Protein AF-Q54WJ1-F1 (afdb_monomer_lite)

Organism: Dictyostelium discoideum (NCBI:txid44689)

Sequence (134 aa):
MTTNTITTSSMVLFRRLIREGTRYNTFKYDPWWRTNVIQLFRDNKDVTDPNEIRSLQDKVKSYRYLIKSSKDLSELLDSYNIGLSSRQRVEKSSNRVGLTVPEWPEDRDRRIQKEIEESMQIGKKIDTDQFKKI

Structure (mmCIF, N/CA/C/O backbone):
data_AF-Q54WJ1-F1
#
_entry.id   AF-Q54WJ1-F1
#
loop_
_atom_site.group_PDB
_atom_site.id
_atom_site.type_symbol
_atom_site.label_atom_id
_atom_site.label_alt_id
_atom_site.label_comp_id
_atom_site.label_asym_id
_atom_site.label_entity_id
_atom_site.label_seq_id
_atom_site.pdbx_PDB_ins_code
_atom_site.Cartn_x
_atom_site.Cartn_y
_atom_site.Cartn_z
_atom_site.occupancy
_atom_site.B_iso_or_equiv
_atom_site.auth_seq_id
_atom_site.auth_comp_id
_atom_site.auth_asym_id
_atom_site.auth_atom_id
_atom_site.pdbx_PDB_model_num
ATOM 1 N N . MET A 1 1 ? 24.895 -1.447 -31.569 1.00 39.56 1 MET A N 1
ATOM 2 C CA . MET A 1 1 ? 24.239 -0.693 -30.479 1.00 39.56 1 MET A CA 1
ATOM 3 C C . MET A 1 1 ? 22.812 -1.200 -30.360 1.00 39.56 1 MET A C 1
ATOM 5 O O . MET A 1 1 ? 22.082 -1.131 -31.338 1.00 39.56 1 MET A O 1
ATOM 9 N N . THR A 1 2 ? 22.446 -1.809 -29.234 1.00 45.41 2 THR A N 1
ATOM 10 C CA . THR A 1 2 ? 21.109 -2.377 -29.010 1.00 45.41 2 THR A CA 1
ATOM 11 C C . THR A 1 2 ? 20.118 -1.253 -28.716 1.00 45.41 2 THR A C 1
ATOM 13 O O . THR A 1 2 ? 20.096 -0.680 -27.629 1.00 45.41 2 THR A O 1
ATOM 16 N N . THR A 1 3 ? 19.304 -0.902 -29.706 1.00 49.62 3 THR A N 1
ATOM 17 C CA . THR A 1 3 ? 18.194 0.040 -29.563 1.00 49.62 3 THR A CA 1
ATOM 18 C C . THR A 1 3 ? 17.080 -0.623 -28.753 1.00 49.62 3 THR A C 1
ATOM 20 O O . THR A 1 3 ? 16.174 -1.251 -29.295 1.00 49.62 3 THR A O 1
ATOM 23 N N . ASN A 1 4 ? 17.156 -0.521 -27.423 1.00 55.44 4 ASN A N 1
ATOM 24 C CA . ASN A 1 4 ? 16.047 -0.891 -26.546 1.00 55.44 4 ASN A CA 1
ATOM 25 C C . ASN A 1 4 ? 14.860 0.019 -26.865 1.00 55.44 4 ASN A C 1
ATOM 27 O O . ASN A 1 4 ? 14.825 1.190 -26.494 1.00 55.44 4 ASN A O 1
ATOM 31 N N . THR A 1 5 ? 13.905 -0.527 -27.605 1.00 54.97 5 THR A N 1
ATOM 32 C CA . THR A 1 5 ? 12.697 0.155 -28.038 1.00 54.97 5 THR A CA 1
ATOM 33 C C . THR A 1 5 ? 11.878 0.556 -26.810 1.00 54.97 5 THR A C 1
ATOM 35 O O . THR A 1 5 ? 11.373 -0.280 -26.058 1.00 54.97 5 THR A O 1
ATOM 38 N N . ILE 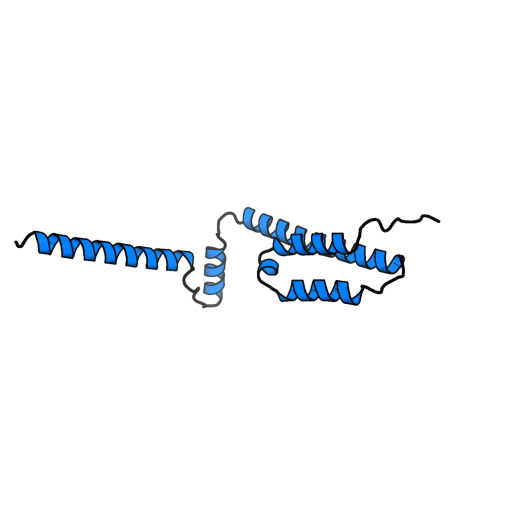A 1 6 ? 11.744 1.865 -26.587 1.00 61.34 6 ILE A N 1
ATOM 39 C CA . ILE A 1 6 ? 10.839 2.447 -25.591 1.00 61.34 6 ILE A CA 1
ATOM 40 C C . ILE A 1 6 ? 9.410 2.251 -26.121 1.00 61.34 6 ILE A C 1
ATOM 42 O O . ILE A 1 6 ? 8.798 3.145 -26.694 1.00 61.34 6 ILE A O 1
ATOM 46 N N . THR A 1 7 ? 8.896 1.025 -26.033 1.00 61.28 7 THR A N 1
ATOM 47 C CA . THR A 1 7 ? 7.642 0.625 -26.701 1.00 61.28 7 THR A CA 1
ATOM 48 C C . THR A 1 7 ? 6.392 1.042 -25.942 1.00 61.28 7 THR A C 1
ATOM 50 O O . THR A 1 7 ? 5.310 1.109 -26.520 1.00 61.28 7 THR A O 1
ATOM 53 N N . THR A 1 8 ? 6.493 1.316 -24.640 1.00 70.31 8 THR A N 1
ATOM 54 C CA . THR A 1 8 ? 5.310 1.657 -23.846 1.00 70.31 8 THR A CA 1
ATOM 55 C C . THR A 1 8 ? 5.165 3.166 -23.735 1.00 70.31 8 THR A C 1
ATOM 57 O O . THR A 1 8 ? 5.985 3.830 -23.109 1.00 70.31 8 THR A O 1
ATOM 60 N N . SER A 1 9 ? 4.082 3.704 -24.296 1.00 84.06 9 SER A N 1
ATOM 61 C CA . SER A 1 9 ? 3.711 5.108 -24.109 1.00 84.06 9 SER A CA 1
ATOM 62 C C . SER A 1 9 ? 3.569 5.440 -22.616 1.00 84.06 9 SER A C 1
ATOM 64 O O . SER A 1 9 ? 2.928 4.698 -21.862 1.00 84.06 9 SER A O 1
ATOM 66 N N . SER A 1 10 ? 4.117 6.583 -22.192 1.00 86.94 10 SER A N 1
ATOM 67 C CA . SER A 1 10 ? 3.973 7.122 -20.829 1.00 86.94 10 SER A CA 1
ATOM 68 C C . SER A 1 10 ? 2.504 7.189 -20.395 1.00 86.94 10 SER A C 1
ATOM 70 O O . SER A 1 10 ? 2.165 6.819 -19.272 1.00 86.94 10 SER A O 1
ATOM 72 N N . MET A 1 11 ? 1.603 7.525 -21.322 1.00 88.25 11 MET A N 1
ATOM 73 C CA . MET A 1 11 ? 0.156 7.554 -21.103 1.00 88.25 11 MET A CA 1
ATOM 74 C C . MET A 1 11 ? -0.415 6.177 -20.726 1.00 88.25 11 MET A C 1
ATOM 76 O O . MET A 1 11 ? -1.313 6.069 -19.889 1.00 88.25 11 MET A O 1
ATOM 80 N N . VAL A 1 12 ? 0.103 5.099 -21.320 1.00 92.56 12 VAL A N 1
ATOM 81 C CA . VAL A 1 12 ? -0.327 3.731 -20.998 1.00 92.56 12 VAL A CA 1
ATOM 82 C C . VAL A 1 12 ? 0.108 3.359 -19.583 1.00 92.56 12 VAL A C 1
ATOM 84 O O . VAL A 1 12 ? -0.690 2.784 -18.837 1.00 92.56 12 VAL A O 1
ATOM 87 N N . LEU A 1 13 ? 1.335 3.710 -19.188 1.00 93.00 13 LEU A N 1
ATOM 88 C CA . LEU A 1 13 ? 1.831 3.486 -17.827 1.00 93.00 13 LEU A CA 1
ATOM 89 C C . LEU A 1 13 ? 1.041 4.298 -16.798 1.00 93.00 13 LEU A C 1
ATOM 91 O O . LEU A 1 13 ? 0.592 3.723 -15.808 1.00 93.00 13 LEU A O 1
ATOM 95 N N . PHE A 1 14 ? 0.774 5.575 -17.079 1.00 93.06 14 PHE A N 1
ATOM 96 C CA . PHE A 1 14 ? -0.079 6.435 -16.259 1.00 93.06 14 PHE A CA 1
ATOM 97 C C . PHE A 1 14 ? -1.456 5.800 -16.026 1.00 93.06 14 PHE A C 1
ATOM 99 O O . PHE A 1 14 ? -1.853 5.544 -14.890 1.00 93.06 14 PHE A O 1
ATOM 106 N N . ARG A 1 15 ? -2.168 5.432 -17.100 1.00 93.12 15 ARG A N 1
ATOM 107 C CA . ARG A 1 15 ? -3.500 4.806 -17.000 1.00 93.12 15 ARG A CA 1
ATOM 108 C C . ARG A 1 15 ? -3.474 3.470 -16.264 1.00 93.12 15 ARG A C 1
ATOM 110 O O . ARG A 1 15 ? -4.467 3.091 -15.645 1.00 93.12 15 ARG A O 1
ATOM 117 N N . ARG A 1 16 ? -2.392 2.697 -16.382 1.00 93.56 16 ARG A N 1
ATOM 118 C CA . ARG A 1 16 ? -2.227 1.437 -15.641 1.00 93.56 16 ARG A CA 1
ATOM 119 C C . ARG A 1 16 ? -2.014 1.702 -14.153 1.00 93.56 16 ARG A C 1
ATOM 121 O O . ARG A 1 16 ? -2.642 1.024 -13.350 1.00 93.56 16 ARG A O 1
ATOM 128 N N . LEU A 1 17 ? -1.187 2.684 -13.802 1.00 93.62 17 LEU A N 1
ATOM 129 C CA . LEU A 1 17 ? -0.936 3.066 -12.417 1.00 93.62 17 LEU A CA 1
ATOM 130 C C . LEU A 1 17 ? -2.212 3.574 -11.736 1.00 93.62 17 LEU A C 1
ATOM 132 O O . LEU A 1 17 ? -2.567 3.076 -10.671 1.00 93.62 17 LEU A O 1
ATOM 136 N N . ILE A 1 18 ? -2.945 4.486 -12.386 1.00 92.38 18 ILE A N 1
ATOM 137 C CA . ILE A 1 18 ? -4.195 5.024 -11.836 1.00 92.38 18 ILE A CA 1
ATOM 138 C C . ILE A 1 18 ? -5.212 3.905 -11.586 1.00 92.38 18 ILE A C 1
ATOM 140 O O . ILE A 1 18 ? -5.790 3.833 -10.505 1.00 92.38 18 ILE A O 1
ATOM 144 N N . ARG A 1 19 ? -5.387 2.985 -12.545 1.00 91.69 19 ARG A N 1
ATOM 145 C CA . ARG A 1 19 ? -6.306 1.848 -12.387 1.00 91.69 19 ARG A CA 1
ATOM 146 C C . ARG A 1 19 ? -5.936 0.941 -11.214 1.00 91.69 19 ARG A C 1
ATOM 148 O O . ARG A 1 19 ? -6.834 0.556 -10.473 1.00 91.69 19 ARG A O 1
ATOM 155 N N . GLU A 1 20 ? -4.655 0.619 -11.019 1.00 90.31 20 GLU A N 1
ATOM 156 C CA . GLU A 1 20 ? -4.255 -0.180 -9.850 1.00 90.31 20 GLU A CA 1
ATOM 157 C C . GLU A 1 20 ? -4.474 0.584 -8.542 1.00 90.31 20 GLU A C 1
ATOM 159 O O . GLU A 1 20 ? -5.034 0.021 -7.607 1.00 90.31 20 GLU A O 1
ATOM 164 N N . GLY A 1 21 ? -4.135 1.876 -8.489 1.00 90.06 21 GLY A N 1
ATOM 165 C CA . GLY A 1 21 ? -4.383 2.696 -7.302 1.00 90.06 21 GLY A CA 1
ATOM 166 C C . GLY A 1 21 ? -5.864 2.736 -6.924 1.00 90.06 21 GLY A C 1
ATOM 167 O O . GLY A 1 21 ? -6.207 2.528 -5.769 1.00 90.06 21 GLY A O 1
ATOM 168 N N . THR A 1 22 ? -6.779 2.867 -7.892 1.00 88.06 22 THR A N 1
ATOM 169 C CA . THR A 1 22 ? -8.227 2.879 -7.598 1.00 88.06 22 THR A CA 1
ATOM 170 C C . THR A 1 22 ? -8.787 1.584 -7.001 1.00 88.06 22 THR A C 1
ATOM 172 O O . THR A 1 22 ? -9.885 1.608 -6.449 1.00 88.06 22 THR A O 1
ATOM 175 N N . ARG A 1 23 ? -8.057 0.465 -7.095 1.00 86.12 23 ARG A N 1
ATOM 176 C CA . ARG A 1 23 ? -8.455 -0.819 -6.495 1.00 86.12 23 ARG A CA 1
ATOM 177 C C . ARG A 1 23 ? -8.122 -0.913 -5.011 1.00 86.12 23 ARG A C 1
ATOM 179 O O . ARG A 1 23 ? -8.667 -1.779 -4.337 1.00 86.12 23 ARG A O 1
ATOM 186 N N . TYR A 1 24 ? -7.223 -0.070 -4.517 1.00 82.81 24 TYR A N 1
ATOM 187 C CA . TYR A 1 24 ? -6.857 -0.036 -3.110 1.00 82.81 24 TYR A CA 1
ATOM 188 C C . TYR A 1 24 ? -7.693 1.030 -2.402 1.00 82.81 24 TYR A C 1
ATOM 190 O O . TYR A 1 24 ? -7.648 2.202 -2.777 1.00 82.81 24 TYR A O 1
ATOM 198 N N . ASN A 1 25 ? -8.473 0.638 -1.389 1.00 79.06 25 ASN A N 1
ATOM 199 C CA . ASN A 1 25 ? -9.439 1.533 -0.737 1.00 79.06 25 ASN A CA 1
ATOM 200 C C . ASN A 1 25 ? -8.792 2.824 -0.212 1.00 79.06 25 ASN A C 1
ATOM 202 O O . ASN A 1 25 ? -9.371 3.894 -0.380 1.00 79.06 25 ASN A O 1
ATOM 206 N N . THR A 1 26 ? -7.568 2.749 0.319 1.00 80.19 26 THR A N 1
ATOM 207 C CA . THR A 1 26 ? -6.814 3.919 0.799 1.00 80.19 26 THR A CA 1
ATOM 208 C C . THR A 1 26 ? -6.616 4.970 -0.295 1.00 80.19 26 THR A C 1
ATOM 210 O O . THR A 1 26 ? -6.838 6.152 -0.071 1.00 80.19 26 THR A O 1
ATOM 213 N N . PHE A 1 27 ? -6.280 4.543 -1.513 1.00 82.69 27 PHE A N 1
ATOM 214 C CA . PHE A 1 27 ? -6.117 5.436 -2.663 1.00 82.69 27 PHE A CA 1
ATOM 215 C C . PHE A 1 27 ? -7.456 5.758 -3.343 1.00 82.69 27 PHE A C 1
ATOM 217 O O . PHE A 1 27 ? -7.599 6.758 -4.043 1.00 82.69 27 PHE A O 1
ATOM 224 N N . LYS A 1 28 ? -8.494 4.939 -3.180 1.00 81.00 28 LYS A N 1
ATOM 225 C CA . LYS A 1 28 ? -9.798 5.242 -3.777 1.00 81.00 28 LYS A CA 1
ATOM 226 C C . LYS A 1 28 ? -10.379 6.554 -3.234 1.00 81.00 28 LYS A C 1
ATOM 228 O O . LYS A 1 28 ? -10.913 7.322 -4.035 1.00 81.00 28 LYS A O 1
ATOM 233 N N . TYR A 1 29 ? -10.245 6.790 -1.926 1.00 81.19 29 TYR A N 1
ATOM 234 C CA . TYR A 1 29 ? -10.835 7.935 -1.222 1.00 81.19 29 TYR A CA 1
ATOM 235 C C . TYR A 1 29 ? -9.891 9.117 -1.018 1.00 81.19 29 TYR A C 1
ATOM 237 O O . TYR A 1 29 ? -10.366 10.195 -0.684 1.00 81.19 29 TYR A O 1
ATOM 245 N N . ASP A 1 30 ? -8.590 8.939 -1.240 1.00 85.94 30 ASP A N 1
ATOM 246 C CA . ASP A 1 30 ? -7.617 10.023 -1.171 1.00 85.94 30 ASP A CA 1
ATOM 247 C C . ASP A 1 30 ? -7.463 10.702 -2.552 1.00 85.94 30 ASP A C 1
ATOM 249 O O . ASP A 1 30 ? -7.007 10.066 -3.504 1.00 85.94 30 ASP A O 1
ATOM 253 N N . PRO A 1 31 ? -7.840 11.980 -2.734 1.00 88.44 31 PRO A N 1
ATOM 254 C CA . PRO A 1 31 ? -7.596 12.695 -3.986 1.00 88.44 31 PRO A CA 1
ATOM 255 C C . PRO A 1 31 ? -6.126 13.092 -4.163 1.00 88.44 31 PRO A C 1
ATOM 257 O O . PRO A 1 31 ? -5.671 13.252 -5.300 1.00 88.44 31 PRO A O 1
ATOM 260 N N . TRP A 1 32 ? -5.381 13.251 -3.062 1.00 91.19 32 TRP A N 1
ATOM 261 C CA . TRP A 1 32 ? -4.027 13.802 -3.064 1.00 91.19 32 TRP A CA 1
ATOM 262 C C . TRP A 1 32 ? -3.074 12.954 -3.905 1.00 91.19 32 TRP A C 1
ATOM 264 O O . TRP A 1 32 ? -2.372 13.496 -4.761 1.00 91.19 32 TRP A O 1
ATOM 274 N N . TRP A 1 33 ? -3.101 11.623 -3.763 1.00 91.00 33 TRP A N 1
ATOM 275 C CA . TRP A 1 33 ? -2.201 10.766 -4.542 1.00 91.00 33 TRP A CA 1
ATOM 276 C C . TRP A 1 33 ? -2.456 10.871 -6.054 1.00 91.00 33 TRP A C 1
ATOM 278 O O . TRP A 1 33 ? -1.497 10.855 -6.825 1.00 91.00 33 TRP A O 1
ATOM 288 N N . ARG A 1 34 ? -3.717 11.004 -6.509 1.00 90.44 34 ARG A N 1
ATOM 289 C CA . ARG A 1 34 ? -4.025 11.137 -7.948 1.00 90.44 34 ARG A CA 1
ATOM 290 C C . ARG A 1 34 ? -3.444 12.428 -8.489 1.00 90.44 34 ARG A C 1
ATOM 292 O O . ARG A 1 34 ? -2.801 12.408 -9.535 1.00 90.44 34 ARG A O 1
ATOM 299 N N . THR A 1 35 ? -3.649 13.525 -7.763 1.00 93.25 35 THR A N 1
ATOM 300 C CA . THR A 1 35 ? -3.091 14.837 -8.100 1.00 93.25 35 THR A CA 1
ATOM 301 C C . THR A 1 35 ? -1.569 14.778 -8.153 1.00 93.25 35 THR A C 1
ATOM 303 O O . THR A 1 35 ? -0.981 15.239 -9.127 1.00 93.25 35 THR A O 1
ATOM 306 N N . ASN A 1 36 ? -0.933 14.126 -7.177 1.00 93.62 36 ASN A N 1
ATOM 307 C CA . ASN A 1 36 ? 0.518 13.974 -7.134 1.00 93.62 36 ASN A CA 1
ATOM 308 C C . ASN A 1 36 ? 1.053 13.136 -8.309 1.00 93.62 36 ASN A C 1
ATOM 310 O O . ASN A 1 36 ? 2.013 13.526 -8.965 1.00 93.62 36 ASN A O 1
ATOM 314 N N . VAL A 1 37 ? 0.401 12.017 -8.647 1.00 93.12 37 VAL A N 1
ATOM 315 C CA . VAL A 1 37 ? 0.776 11.207 -9.820 1.00 93.12 37 VAL A CA 1
ATOM 316 C C . VAL A 1 37 ? 0.611 12.008 -11.112 1.00 93.12 37 VAL A C 1
ATOM 318 O O . VAL A 1 37 ? 1.484 11.956 -11.973 1.00 93.12 37 VAL A O 1
ATOM 321 N N . ILE A 1 38 ? -0.475 12.772 -11.263 1.00 93.75 38 ILE A N 1
ATOM 322 C CA . ILE A 1 38 ? -0.667 13.654 -12.425 1.00 93.75 38 ILE A CA 1
ATOM 323 C C . ILE A 1 38 ? 0.464 14.682 -12.509 1.00 93.75 38 ILE A C 1
ATOM 325 O O . ILE A 1 38 ? 1.012 14.880 -13.593 1.00 93.75 38 ILE A O 1
ATOM 329 N N . GLN A 1 39 ? 0.818 15.307 -11.386 1.00 95.38 39 GLN A N 1
ATOM 330 C CA . GLN A 1 39 ? 1.873 16.311 -11.335 1.00 95.38 39 GLN A CA 1
ATOM 331 C C . GLN A 1 39 ? 3.226 15.716 -11.732 1.00 95.38 39 GLN A C 1
ATOM 333 O O . GLN A 1 39 ? 3.855 16.234 -12.644 1.00 95.38 39 GLN A O 1
ATOM 338 N N . LEU A 1 40 ? 3.599 14.552 -11.194 1.00 95.12 40 LEU A N 1
ATOM 339 C CA . LEU A 1 40 ? 4.847 13.872 -11.556 1.00 95.12 40 LEU A CA 1
ATOM 340 C C . LEU A 1 40 ? 4.951 13.574 -13.060 1.00 95.12 40 LEU A C 1
ATOM 342 O O . LEU A 1 40 ? 6.014 13.737 -13.654 1.00 95.12 40 LEU A O 1
ATOM 346 N N . PHE A 1 41 ? 3.858 13.157 -13.705 1.00 94.50 41 PHE A N 1
ATOM 347 C CA . PHE A 1 41 ? 3.859 12.940 -15.156 1.00 94.50 41 PHE A CA 1
ATOM 348 C C . PHE A 1 41 ? 3.948 14.247 -15.955 1.00 94.50 41 PHE A C 1
ATOM 350 O O . PHE A 1 41 ? 4.485 14.236 -17.061 1.00 94.50 41 PHE A O 1
ATOM 357 N N . ARG A 1 42 ? 3.423 15.356 -15.422 1.00 94.31 42 ARG A N 1
ATOM 358 C CA . ARG A 1 42 ? 3.537 16.685 -16.039 1.00 94.31 42 ARG A CA 1
ATOM 359 C C . ARG A 1 42 ? 4.945 17.250 -15.898 1.00 94.31 42 ARG A C 1
ATOM 361 O O . ARG A 1 42 ? 5.476 17.733 -16.889 1.00 94.31 42 ARG A O 1
ATOM 368 N N . ASP A 1 43 ? 5.551 17.116 -14.724 1.00 95.44 43 ASP A N 1
ATOM 369 C CA . ASP A 1 43 ? 6.902 17.608 -14.436 1.00 95.44 43 ASP A CA 1
ATOM 370 C C . ASP A 1 43 ? 7.956 16.930 -15.320 1.00 95.44 43 ASP A C 1
ATOM 372 O O . ASP A 1 43 ? 8.941 17.545 -15.708 1.00 95.44 43 ASP A O 1
ATOM 376 N N . ASN A 1 44 ? 7.724 15.667 -15.694 1.00 93.88 44 ASN A N 1
ATOM 377 C CA . ASN A 1 44 ? 8.628 14.883 -16.538 1.00 93.88 44 ASN A CA 1
ATOM 378 C C . ASN A 1 44 ? 8.193 14.831 -18.016 1.00 93.88 44 ASN A C 1
ATOM 380 O O . ASN A 1 44 ? 8.638 13.957 -18.762 1.00 93.88 44 ASN A O 1
ATOM 384 N N . LYS A 1 45 ? 7.290 15.718 -18.456 1.00 91.75 45 LYS A N 1
ATOM 385 C CA . LYS A 1 45 ? 6.773 15.722 -19.835 1.00 91.75 45 LYS A CA 1
ATOM 386 C C . LYS A 1 45 ? 7.859 16.046 -20.864 1.00 91.75 45 LYS A C 1
ATOM 388 O O . LYS A 1 45 ? 7.839 15.478 -21.953 1.00 91.75 45 LYS A O 1
ATOM 393 N N . ASP A 1 46 ? 8.774 16.943 -20.511 1.00 93.19 46 ASP A N 1
ATOM 394 C CA . ASP A 1 46 ? 9.776 17.497 -21.427 1.00 93.19 46 ASP A CA 1
ATOM 395 C C . ASP A 1 46 ? 11.121 16.743 -21.369 1.00 93.19 46 ASP A C 1
ATOM 397 O O . ASP A 1 46 ? 12.108 17.158 -21.976 1.00 9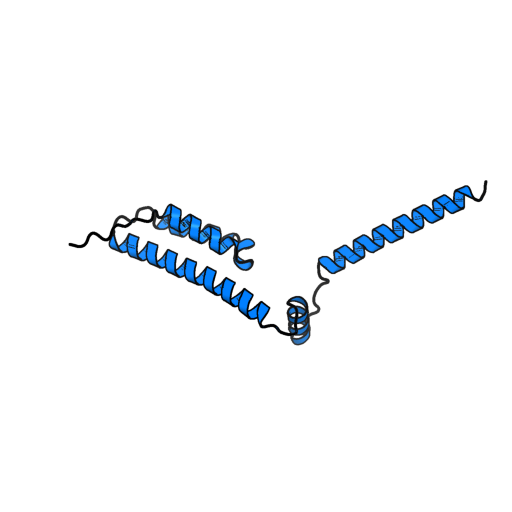3.19 46 ASP A O 1
ATOM 401 N N . VAL A 1 47 ? 11.162 15.605 -20.666 1.00 92.19 47 VAL A N 1
ATOM 402 C CA . VAL A 1 47 ? 12.326 14.713 -20.628 1.00 92.19 47 VAL A CA 1
ATOM 403 C C . VAL A 1 47 ? 12.520 14.070 -22.001 1.00 92.19 47 VAL A C 1
ATOM 405 O O . VAL A 1 47 ? 11.641 13.370 -22.507 1.00 92.19 47 VAL A O 1
ATOM 408 N N . THR A 1 48 ? 13.692 14.290 -22.596 1.00 92.00 48 THR A N 1
ATOM 409 C CA . THR A 1 48 ? 14.034 13.809 -23.945 1.00 92.00 48 THR A CA 1
ATOM 410 C C . THR A 1 48 ? 15.095 12.711 -23.952 1.00 92.00 48 THR A C 1
ATOM 412 O O . THR A 1 48 ? 15.147 11.943 -24.913 1.00 92.00 48 THR A O 1
ATOM 415 N N . ASP A 1 49 ? 15.908 12.592 -22.894 1.00 93.50 49 ASP A N 1
ATOM 416 C CA . ASP A 1 49 ? 16.955 11.570 -22.808 1.00 93.50 49 ASP A CA 1
ATOM 417 C C . ASP A 1 49 ? 16.344 10.155 -22.737 1.00 93.50 49 ASP A C 1
ATOM 419 O O . ASP A 1 49 ? 15.599 9.845 -21.800 1.00 93.50 49 ASP A O 1
ATOM 423 N N . PRO A 1 50 ? 16.663 9.249 -23.682 1.00 91.12 50 PRO A N 1
ATOM 424 C CA . PRO A 1 50 ? 16.140 7.886 -23.676 1.00 91.12 50 PRO A CA 1
ATOM 425 C C . PRO A 1 50 ? 16.448 7.099 -22.395 1.00 91.12 50 PRO A C 1
ATOM 427 O O . PRO A 1 50 ? 15.629 6.273 -21.975 1.00 91.12 50 PRO A O 1
ATOM 430 N N . ASN A 1 51 ? 17.609 7.328 -21.769 1.00 93.31 51 ASN A N 1
ATOM 431 C CA . ASN A 1 51 ? 17.980 6.623 -20.540 1.00 93.31 51 ASN A CA 1
ATOM 432 C C . ASN A 1 51 ? 17.150 7.114 -19.351 1.00 93.31 51 ASN A C 1
ATOM 434 O O . ASN A 1 51 ? 16.639 6.299 -18.576 1.00 93.31 51 ASN A O 1
ATOM 438 N N . GLU A 1 52 ? 16.956 8.426 -19.241 1.00 93.62 52 GLU A N 1
ATOM 439 C CA . GLU A 1 52 ? 16.077 9.028 -18.246 1.00 93.62 52 GLU A CA 1
ATOM 440 C C . GLU A 1 52 ? 14.619 8.583 -18.421 1.00 93.62 52 GLU A C 1
ATOM 442 O O . GLU A 1 52 ? 14.001 8.120 -17.458 1.00 93.62 52 GLU A O 1
ATOM 447 N N . ILE A 1 53 ? 14.091 8.596 -19.653 1.00 92.31 53 ILE A N 1
ATOM 448 C CA . ILE A 1 53 ? 12.743 8.086 -19.954 1.00 92.31 53 ILE A CA 1
ATOM 449 C C . ILE A 1 53 ? 12.615 6.638 -19.481 1.00 92.31 53 ILE A C 1
ATOM 451 O O . ILE A 1 53 ? 11.646 6.290 -18.804 1.00 92.31 53 ILE A O 1
ATOM 455 N N . ARG A 1 54 ? 13.591 5.779 -19.796 1.00 91.25 54 ARG A N 1
ATOM 456 C CA . ARG A 1 54 ? 13.577 4.378 -19.362 1.00 91.25 54 ARG A CA 1
ATOM 457 C C . ARG A 1 54 ? 13.570 4.255 -17.837 1.00 91.25 54 ARG A C 1
ATOM 459 O O . ARG A 1 54 ? 12.754 3.508 -17.300 1.00 91.25 54 ARG A O 1
ATOM 466 N N . SER A 1 55 ? 14.417 5.017 -17.148 1.00 94.44 55 SER A N 1
ATOM 467 C CA . SER A 1 55 ? 14.476 5.053 -15.682 1.00 94.44 55 SER A CA 1
ATOM 468 C C . SER A 1 55 ? 13.132 5.458 -15.069 1.00 94.44 55 SER A C 1
ATOM 470 O O . SER A 1 55 ? 12.623 4.787 -14.169 1.00 94.44 55 SER A O 1
ATOM 472 N N . LEU A 1 56 ? 12.491 6.502 -15.601 1.00 94.31 56 LEU A N 1
ATOM 473 C CA . LEU A 1 56 ? 11.166 6.949 -15.168 1.00 94.31 56 LEU A CA 1
ATOM 474 C C . LEU A 1 56 ? 10.088 5.889 -15.423 1.00 94.31 56 LEU A C 1
ATOM 476 O O . LEU A 1 56 ? 9.261 5.617 -14.551 1.00 94.31 56 LEU A O 1
ATOM 480 N N . GLN A 1 57 ? 10.108 5.240 -16.587 1.00 93.50 57 GLN A N 1
ATOM 481 C CA . GLN A 1 57 ? 9.176 4.158 -16.896 1.00 93.50 57 GLN A CA 1
ATOM 482 C C . GLN A 1 57 ? 9.337 2.971 -15.945 1.00 93.50 57 GLN A C 1
ATOM 484 O O . GLN A 1 57 ? 8.335 2.406 -15.499 1.00 93.50 57 GLN A O 1
ATOM 489 N N . ASP A 1 58 ? 10.570 2.600 -15.613 1.00 94.00 58 ASP A N 1
ATOM 490 C CA . ASP A 1 58 ? 10.850 1.505 -14.690 1.00 94.00 58 ASP A CA 1
ATOM 491 C C . ASP A 1 58 ? 10.445 1.870 -13.253 1.00 94.00 58 ASP A C 1
ATOM 493 O O . ASP A 1 58 ? 9.801 1.056 -12.589 1.00 94.00 58 ASP A O 1
ATOM 497 N N . LYS A 1 59 ? 10.651 3.121 -12.813 1.00 94.62 59 LYS A N 1
ATOM 498 C CA . LYS A 1 59 ? 10.097 3.632 -11.542 1.00 94.62 59 LYS A CA 1
ATOM 499 C C . LYS A 1 59 ? 8.575 3.487 -11.483 1.00 94.62 59 LYS A C 1
ATOM 501 O O . LYS A 1 59 ? 8.045 2.977 -10.496 1.00 94.62 59 LYS A O 1
ATOM 506 N N . VAL A 1 60 ? 7.863 3.872 -12.546 1.00 94.50 60 VAL A N 1
ATOM 507 C CA . VAL A 1 60 ? 6.396 3.740 -12.608 1.00 94.50 60 VAL A CA 1
ATOM 508 C C . VAL A 1 60 ? 5.963 2.272 -12.548 1.00 94.50 60 VAL A C 1
ATOM 510 O O . VAL A 1 60 ? 4.994 1.947 -11.858 1.00 94.50 60 VAL A O 1
ATOM 513 N N . LYS A 1 61 ? 6.667 1.365 -13.237 1.00 94.06 61 LYS A N 1
ATOM 514 C CA . LYS A 1 61 ? 6.381 -0.080 -13.180 1.00 94.06 61 LYS A CA 1
ATOM 515 C C . LYS A 1 61 ? 6.582 -0.636 -11.770 1.00 94.06 61 LYS A C 1
ATOM 517 O O . LYS A 1 61 ? 5.701 -1.347 -11.288 1.00 94.06 61 LYS A O 1
ATOM 522 N N . SER A 1 62 ? 7.683 -0.281 -11.110 1.00 95.19 62 SER A N 1
ATOM 523 C CA . SER A 1 62 ? 7.983 -0.693 -9.734 1.00 95.19 62 SER A CA 1
ATOM 524 C C . SER A 1 62 ? 6.940 -0.176 -8.750 1.00 95.19 62 SER A C 1
ATOM 526 O O . SER A 1 62 ? 6.421 -0.941 -7.942 1.00 95.19 62 SER A O 1
ATOM 528 N N . TYR A 1 63 ? 6.549 1.093 -8.865 1.00 93.31 63 TYR A N 1
ATOM 529 C CA . TYR A 1 63 ? 5.513 1.672 -8.013 1.00 93.31 63 TYR A CA 1
ATOM 530 C C . TYR A 1 63 ? 4.142 1.018 -8.243 1.00 93.31 63 TYR A C 1
ATOM 532 O O . TYR A 1 63 ? 3.426 0.698 -7.296 1.00 93.31 63 TYR A O 1
ATOM 540 N N . ARG A 1 64 ? 3.791 0.714 -9.498 1.00 93.06 64 ARG A N 1
ATOM 541 C CA . ARG A 1 64 ? 2.582 -0.060 -9.806 1.00 93.06 64 ARG A CA 1
ATOM 542 C C . ARG A 1 64 ? 2.626 -1.458 -9.177 1.00 93.06 64 ARG A C 1
ATOM 544 O O . ARG A 1 64 ? 1.606 -1.916 -8.664 1.00 93.06 64 ARG A O 1
ATOM 551 N N . TYR A 1 65 ? 3.768 -2.141 -9.251 1.00 94.25 65 TYR A N 1
ATOM 552 C CA . TYR A 1 65 ? 3.948 -3.452 -8.625 1.00 94.25 65 TYR A CA 1
ATOM 553 C C . TYR A 1 65 ? 3.782 -3.367 -7.106 1.00 94.25 65 TYR A C 1
ATOM 555 O O . TYR A 1 65 ? 3.050 -4.177 -6.547 1.00 94.25 65 TYR A O 1
ATOM 563 N N . LEU A 1 66 ? 4.363 -2.344 -6.470 1.00 92.62 66 LEU A N 1
ATOM 564 C CA . LEU A 1 66 ? 4.199 -2.075 -5.043 1.00 92.62 66 LEU A CA 1
ATOM 565 C C . LEU A 1 66 ? 2.716 -1.978 -4.670 1.00 92.62 66 LEU A C 1
ATOM 567 O O . LEU A 1 66 ? 2.256 -2.781 -3.865 1.00 92.62 66 LEU A O 1
ATOM 571 N N . ILE A 1 67 ? 1.953 -1.088 -5.318 1.00 90.88 67 ILE A N 1
ATOM 572 C CA . ILE A 1 67 ? 0.513 -0.910 -5.046 1.00 90.88 67 ILE A CA 1
ATOM 573 C C . ILE A 1 67 ? -0.245 -2.233 -5.173 1.00 90.88 67 ILE A C 1
ATOM 575 O O . ILE A 1 67 ? -1.042 -2.578 -4.301 1.00 90.88 67 ILE A O 1
ATOM 579 N N . LYS A 1 68 ? 0.009 -2.981 -6.254 1.00 91.62 68 LYS A N 1
ATOM 580 C CA . LYS A 1 68 ? -0.631 -4.279 -6.471 1.00 91.62 68 LYS A CA 1
ATOM 581 C C . LYS A 1 68 ? -0.292 -5.255 -5.340 1.00 91.62 68 LYS A C 1
ATOM 583 O O . LYS A 1 68 ? -1.194 -5.823 -4.741 1.00 91.62 68 LYS A O 1
ATOM 588 N N . SER A 1 69 ? 0.992 -5.407 -5.024 1.00 91.94 69 SER A N 1
ATOM 589 C CA . SER A 1 69 ? 1.466 -6.337 -3.995 1.00 91.94 69 SER A CA 1
ATOM 590 C C . SER A 1 69 ? 0.959 -5.980 -2.596 1.00 91.94 69 SER A C 1
ATOM 592 O O . SER A 1 69 ? 0.652 -6.872 -1.817 1.00 91.94 69 SER A O 1
ATOM 594 N N . SER A 1 70 ? 0.799 -4.689 -2.288 1.00 88.62 70 SER A N 1
ATOM 595 C CA . SER A 1 70 ? 0.220 -4.229 -1.024 1.00 88.62 70 SER A CA 1
ATOM 596 C C . SER A 1 70 ? -1.259 -4.588 -0.911 1.00 88.62 70 SER A C 1
ATOM 598 O O . SER A 1 70 ? -1.703 -4.999 0.157 1.00 88.62 70 SER A O 1
ATOM 600 N N . LYS A 1 71 ? -2.018 -4.472 -2.009 1.00 86.62 71 LYS A N 1
ATOM 601 C CA . LYS A 1 71 ? -3.412 -4.923 -2.056 1.00 86.62 71 LYS A CA 1
ATOM 602 C C . LYS A 1 71 ? -3.499 -6.435 -1.874 1.00 86.62 71 LYS A C 1
ATOM 604 O O . LYS A 1 71 ? -4.239 -6.881 -1.006 1.00 86.62 71 LYS A O 1
ATOM 609 N N . ASP A 1 72 ? -2.728 -7.191 -2.652 1.00 88.62 72 ASP A N 1
ATOM 610 C CA . ASP A 1 72 ? -2.723 -8.655 -2.592 1.00 88.62 72 ASP A CA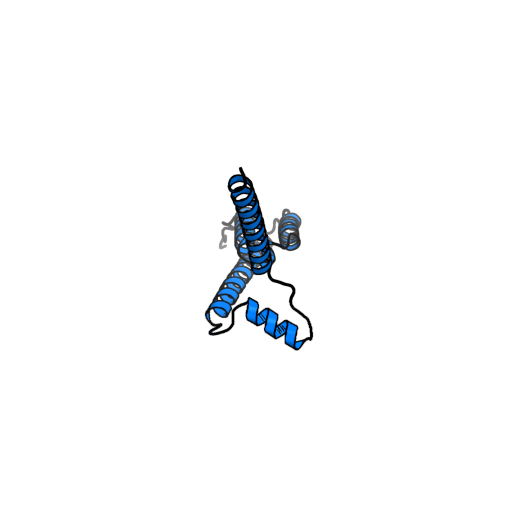 1
ATOM 611 C C . ASP A 1 72 ? -2.318 -9.133 -1.180 1.00 88.62 72 ASP A C 1
ATOM 613 O O . ASP A 1 72 ? -2.934 -10.043 -0.635 1.00 88.62 72 ASP A O 1
ATOM 617 N N . LEU A 1 73 ? -1.348 -8.466 -0.537 1.00 87.25 73 LEU A N 1
ATOM 618 C CA . LEU A 1 73 ? -0.963 -8.725 0.853 1.00 87.25 73 LEU A CA 1
ATOM 619 C C . LEU A 1 73 ? -2.085 -8.389 1.842 1.00 87.25 73 LEU A C 1
ATOM 621 O O . LEU A 1 73 ? -2.324 -9.167 2.759 1.00 87.25 73 LEU A O 1
ATOM 625 N N . SER A 1 74 ? -2.768 -7.253 1.680 1.00 83.62 74 SER A N 1
ATOM 626 C CA . SER A 1 74 ? -3.905 -6.894 2.536 1.00 83.62 74 SER A CA 1
ATOM 627 C C . SER A 1 74 ? -5.020 -7.933 2.432 1.00 83.62 74 SER A C 1
ATOM 629 O O . SER A 1 74 ? -5.509 -8.399 3.454 1.00 83.62 74 SER A O 1
ATOM 631 N N . GLU A 1 75 ? -5.377 -8.342 1.211 1.00 84.62 75 GLU A N 1
ATOM 632 C CA . GLU A 1 75 ? -6.391 -9.374 0.959 1.00 84.62 75 GLU A CA 1
ATOM 633 C C . GLU A 1 75 ? -5.965 -10.729 1.539 1.00 84.62 75 GLU A C 1
ATOM 635 O O . GLU A 1 75 ? -6.770 -11.424 2.158 1.00 84.62 75 GLU A O 1
ATOM 640 N N . LEU A 1 76 ? -4.682 -11.080 1.409 1.00 86.00 76 LEU A N 1
ATOM 641 C CA . LEU A 1 76 ? -4.122 -12.287 2.002 1.00 86.00 76 LEU A CA 1
ATOM 642 C C . LEU A 1 76 ? -4.215 -12.249 3.531 1.00 86.00 76 LEU A C 1
ATOM 644 O O . LEU A 1 76 ? -4.714 -13.196 4.134 1.00 86.00 76 LEU A O 1
ATOM 648 N N . LEU A 1 77 ? -3.787 -11.158 4.166 1.00 81.44 77 LEU A N 1
ATOM 649 C CA . LEU A 1 77 ? -3.875 -10.988 5.618 1.00 81.44 77 LEU A CA 1
ATOM 650 C C . LEU A 1 77 ? -5.326 -11.028 6.103 1.00 81.44 77 LEU A C 1
ATOM 652 O O . LEU A 1 77 ? -5.599 -11.605 7.154 1.00 81.44 77 LEU A O 1
ATOM 656 N N . ASP A 1 78 ? -6.264 -10.463 5.348 1.00 78.00 78 ASP A N 1
ATOM 657 C CA . ASP A 1 78 ? -7.687 -10.544 5.669 1.00 78.00 78 ASP A CA 1
ATOM 658 C C . ASP A 1 78 ? -8.216 -11.983 5.530 1.00 78.00 78 ASP A C 1
ATOM 660 O O . ASP A 1 78 ? -8.996 -12.418 6.375 1.00 78.00 78 ASP A O 1
ATOM 664 N N . SER A 1 79 ? -7.721 -12.768 4.564 1.00 82.50 79 SER A N 1
ATOM 665 C CA . SER A 1 79 ? -8.065 -14.195 4.426 1.00 82.50 79 SER A CA 1
ATOM 666 C C . SER A 1 79 ? -7.484 -15.084 5.535 1.00 82.50 79 SER A C 1
ATOM 668 O O . SER A 1 79 ? -8.142 -16.022 5.980 1.00 82.50 79 SER A O 1
ATOM 670 N N . TYR A 1 80 ? -6.277 -14.773 6.025 1.00 76.75 80 TYR A N 1
ATOM 671 C CA . TYR A 1 80 ? -5.640 -15.488 7.137 1.00 76.75 80 TYR A CA 1
ATOM 672 C C . TYR A 1 80 ? -6.155 -15.051 8.510 1.00 76.75 80 TYR A C 1
ATOM 674 O O . TYR A 1 80 ? -5.811 -15.686 9.508 1.00 76.75 80 TYR A O 1
ATOM 682 N N . ASN A 1 81 ? -6.985 -14.004 8.596 1.00 64.56 81 ASN A N 1
ATOM 683 C CA . ASN A 1 81 ? -7.633 -13.598 9.843 1.00 64.56 81 ASN A CA 1
ATOM 684 C C . ASN A 1 81 ? -8.770 -14.558 10.213 1.00 64.56 81 ASN A C 1
ATOM 686 O O . ASN A 1 81 ? -9.949 -14.205 10.266 1.00 64.56 81 ASN A O 1
ATOM 690 N N . ILE A 1 82 ? -8.376 -15.791 10.522 1.00 60.22 82 ILE A N 1
ATOM 691 C CA . ILE A 1 82 ? -9.196 -16.835 11.114 1.00 60.22 82 ILE A CA 1
ATOM 692 C C . ILE A 1 82 ? -9.613 -16.338 12.508 1.00 60.22 82 ILE A C 1
ATOM 694 O O . ILE A 1 82 ? -8.908 -16.523 13.496 1.00 60.22 82 ILE A O 1
ATOM 698 N N . GLY A 1 83 ? -10.749 -15.644 12.580 1.00 62.16 83 GLY A N 1
ATOM 699 C CA . GLY A 1 83 ? -11.501 -15.453 13.821 1.00 62.16 83 GLY A CA 1
ATOM 700 C C . GLY A 1 83 ?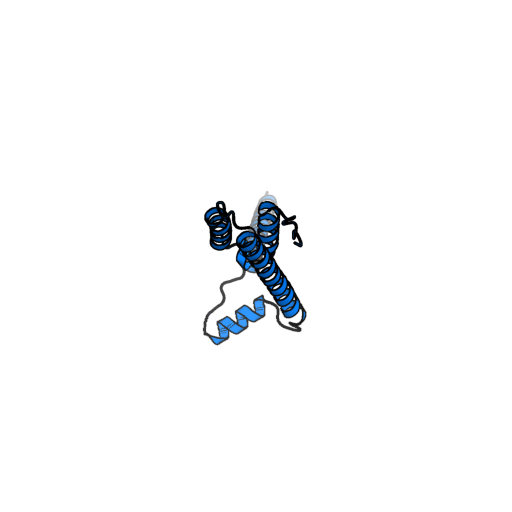 -11.884 -14.024 14.196 1.00 62.16 83 GLY A C 1
ATOM 701 O O . GLY A 1 83 ? -12.716 -13.874 15.087 1.00 62.16 83 GLY A O 1
ATOM 7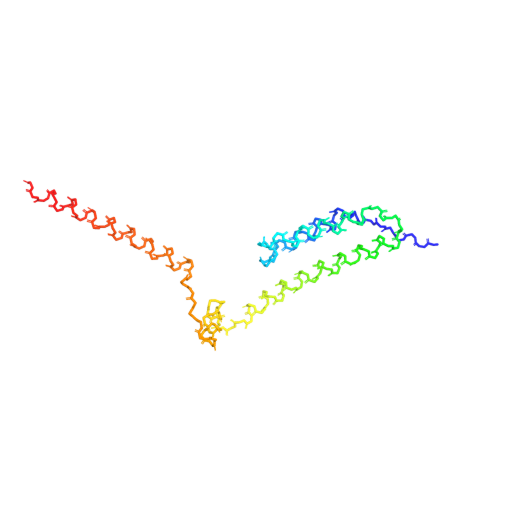02 N N . LEU A 1 84 ? -11.339 -12.978 13.562 1.00 72.12 84 LEU A N 1
ATOM 703 C CA . LEU A 1 84 ? -11.747 -11.598 13.862 1.00 72.12 84 LEU A CA 1
ATOM 704 C C . LEU A 1 84 ? -12.053 -10.805 12.598 1.00 72.12 84 LEU A C 1
ATOM 706 O O . LEU A 1 84 ? -11.166 -10.510 11.800 1.00 72.12 84 LEU A O 1
ATOM 710 N N . SER A 1 85 ? -13.312 -10.397 12.468 1.00 78.00 85 SER A N 1
ATOM 711 C CA . SER A 1 85 ? -13.735 -9.437 11.447 1.00 78.00 85 SER A CA 1
ATOM 712 C C . SER A 1 85 ? -13.015 -8.089 11.616 1.00 78.00 85 SER A C 1
ATOM 714 O O . SER A 1 85 ? -12.604 -7.718 12.721 1.00 78.00 85 SER A O 1
ATOM 716 N N . SER A 1 86 ? -12.899 -7.309 10.535 1.00 76.81 86 SER A N 1
ATOM 717 C CA . SER A 1 86 ? -12.331 -5.948 10.571 1.00 76.81 86 SER A CA 1
ATOM 718 C C . SER A 1 86 ? -12.994 -5.079 11.641 1.00 76.81 86 SER A C 1
ATOM 720 O O . SER A 1 86 ? -12.319 -4.347 12.363 1.00 76.81 86 SER A O 1
ATOM 722 N N . ARG A 1 87 ? -14.310 -5.243 11.807 1.00 83.06 87 ARG A N 1
ATOM 723 C CA . ARG A 1 87 ? -15.106 -4.611 12.856 1.00 83.06 87 ARG A CA 1
ATOM 724 C C . ARG A 1 87 ? -14.616 -4.967 14.261 1.00 83.06 87 ARG A C 1
ATOM 726 O O . ARG A 1 87 ? -14.290 -4.072 15.037 1.00 83.06 87 ARG A O 1
ATOM 733 N N . GLN A 1 88 ? -14.458 -6.257 14.555 1.00 84.31 88 GLN A N 1
ATOM 734 C CA . GLN A 1 88 ? -13.931 -6.719 15.845 1.00 84.31 88 GLN A CA 1
ATOM 735 C C . GLN A 1 88 ? -12.496 -6.243 16.095 1.00 84.31 88 GLN A C 1
ATOM 737 O O . GLN A 1 88 ? -12.112 -6.016 17.241 1.00 84.31 88 GLN A O 1
ATOM 742 N N . ARG A 1 89 ? -11.683 -6.075 15.044 1.00 82.19 89 ARG A N 1
ATOM 743 C CA . ARG A 1 89 ? -10.323 -5.531 15.170 1.00 82.19 89 ARG A CA 1
ATOM 744 C C . ARG A 1 89 ? -10.345 -4.068 15.605 1.00 82.19 89 ARG A C 1
ATOM 746 O O . ARG A 1 89 ? -9.586 -3.705 16.503 1.00 82.19 89 ARG A O 1
ATOM 753 N N . VAL A 1 90 ? -11.206 -3.252 14.994 1.00 86.81 90 VAL A N 1
ATOM 754 C CA . VAL A 1 90 ? -11.388 -1.842 15.372 1.00 86.81 90 VAL A CA 1
ATOM 755 C C . VAL A 1 90 ? -11.915 -1.749 16.800 1.00 86.81 90 VAL A C 1
ATOM 757 O O . VAL A 1 90 ? -11.333 -1.032 17.603 1.00 86.81 90 VAL A O 1
ATOM 760 N N . GLU A 1 91 ? -12.921 -2.548 17.159 1.00 89.25 91 GLU A N 1
ATOM 761 C CA . GLU A 1 91 ? -13.466 -2.605 18.522 1.00 89.25 91 GLU A CA 1
ATOM 762 C C . GLU A 1 91 ? -12.400 -2.993 19.555 1.00 89.25 91 GLU A C 1
ATOM 764 O O . GLU A 1 91 ? -12.197 -2.273 20.531 1.00 89.25 91 GLU A O 1
ATOM 769 N N . LYS A 1 92 ? -11.631 -4.064 19.318 1.00 87.56 92 LYS A N 1
ATOM 770 C CA . LYS A 1 92 ? -10.528 -4.464 20.211 1.00 87.56 92 LYS A CA 1
ATOM 771 C C . LYS A 1 92 ? -9.433 -3.403 20.317 1.00 87.56 92 LYS A C 1
ATOM 773 O O . LYS A 1 92 ? -8.896 -3.194 21.403 1.00 87.56 92 LYS A O 1
ATOM 778 N N . SER A 1 93 ? -9.087 -2.750 19.209 1.00 88.56 93 SER A N 1
ATOM 779 C CA . SER A 1 93 ? -8.014 -1.750 19.176 1.00 88.56 93 SER A CA 1
ATOM 780 C C . SER A 1 93 ? -8.427 -0.458 19.878 1.00 88.56 93 SER A C 1
ATOM 782 O O . SER A 1 93 ? -7.655 0.058 20.680 1.00 88.56 93 SER A O 1
ATOM 784 N N . SER A 1 94 ? -9.650 0.023 19.644 1.00 90.31 94 SER A N 1
ATOM 785 C CA . SER A 1 94 ? -10.208 1.197 20.320 1.00 90.31 94 SER A CA 1
ATOM 786 C C . SER A 1 94 ? -10.370 0.953 21.818 1.00 90.31 94 SER A C 1
ATOM 788 O O . SER A 1 94 ? -9.902 1.762 22.617 1.00 90.31 94 SER A O 1
ATOM 790 N N . ASN A 1 95 ? -10.886 -0.218 22.213 1.00 90.94 95 ASN A N 1
ATOM 791 C CA . ASN A 1 95 ? -11.002 -0.593 23.625 1.00 90.94 95 ASN A CA 1
ATOM 792 C C . ASN A 1 95 ? -9.638 -0.616 24.335 1.00 90.94 95 ASN A C 1
ATOM 794 O O . ASN A 1 95 ? -9.541 -0.226 25.495 1.00 90.94 95 ASN A O 1
ATOM 798 N N . ARG A 1 96 ? -8.564 -1.017 23.640 1.00 90.25 96 ARG A N 1
ATOM 799 C CA . ARG A 1 96 ? -7.199 -1.031 24.193 1.00 90.25 96 ARG A CA 1
ATOM 800 C C . ARG A 1 96 ? -6.658 0.369 24.507 1.00 90.25 96 ARG A C 1
ATOM 802 O O . ARG A 1 96 ? -5.827 0.495 25.400 1.00 90.25 96 ARG A O 1
ATOM 809 N N . VAL A 1 97 ? -7.108 1.400 23.792 1.00 92.44 97 VAL A N 1
ATOM 810 C CA . VAL A 1 97 ? -6.721 2.805 24.029 1.00 92.44 97 VAL A CA 1
ATOM 811 C C . VAL A 1 97 ? -7.793 3.597 24.790 1.00 92.44 97 VAL A C 1
ATOM 813 O O . VAL A 1 97 ? -7.690 4.814 24.894 1.00 92.44 97 VAL A O 1
ATOM 816 N N . GLY A 1 98 ? -8.819 2.922 25.325 1.00 90.44 98 GLY A N 1
ATOM 817 C CA . GLY A 1 98 ? -9.909 3.561 26.070 1.00 90.44 98 GLY A CA 1
ATOM 818 C C . GLY A 1 98 ? -10.859 4.395 25.206 1.00 90.44 98 GLY A C 1
ATOM 819 O O . GLY A 1 98 ? -11.563 5.254 25.730 1.00 90.44 98 GLY A O 1
ATOM 820 N N . LEU A 1 99 ? -10.881 4.166 23.890 1.00 92.06 99 LEU A N 1
ATOM 821 C CA . LEU A 1 99 ? -11.785 4.840 22.964 1.00 92.06 99 LEU A CA 1
ATOM 822 C C . LEU A 1 99 ? -13.026 3.986 22.712 1.00 92.06 99 LEU A C 1
ATOM 824 O O . LEU A 1 99 ? -12.935 2.784 22.461 1.00 92.06 99 LEU A O 1
ATOM 828 N N . THR A 1 100 ? -14.191 4.626 22.711 1.00 89.81 100 THR A N 1
ATOM 829 C CA . THR A 1 100 ? -15.439 4.013 22.261 1.00 89.81 100 THR A CA 1
ATOM 830 C C . THR A 1 100 ? -15.537 4.113 20.742 1.00 89.81 100 THR A C 1
ATOM 832 O O . THR A 1 100 ? -15.337 5.176 20.152 1.00 89.81 100 THR A O 1
ATOM 835 N N . VAL A 1 101 ? -15.818 2.988 20.081 1.00 89.12 101 VAL A N 1
ATOM 836 C CA . VAL A 1 101 ? -16.055 2.990 18.631 1.00 89.12 101 VAL A CA 1
ATOM 837 C C . VAL A 1 101 ? -17.432 3.603 18.372 1.00 89.12 101 VAL A C 1
ATOM 839 O O . VAL A 1 101 ? -18.393 3.191 19.027 1.00 89.12 101 VAL A O 1
ATOM 842 N N . PRO A 1 102 ? -17.563 4.573 17.450 1.00 88.56 102 PRO A N 1
ATOM 843 C CA . PRO A 1 102 ? -18.874 5.057 17.042 1.00 88.56 102 PRO A CA 1
ATOM 844 C C . PRO A 1 102 ? -19.704 3.917 16.446 1.00 88.56 102 PRO A C 1
ATOM 846 O O . PRO A 1 102 ? -19.170 2.957 15.893 1.00 88.56 102 PRO A O 1
ATOM 849 N N . GLU A 1 103 ? -21.025 4.038 16.534 1.00 88.25 103 GLU A N 1
ATOM 850 C CA . GLU A 1 103 ? -21.933 3.085 15.903 1.00 88.25 103 GLU A CA 1
ATOM 851 C C . GLU A 1 103 ? -21.643 2.957 14.399 1.00 88.25 103 GLU A C 1
ATOM 853 O O . GLU A 1 103 ? -21.540 3.965 13.689 1.00 88.25 103 GLU A O 1
ATOM 858 N N . TRP A 1 104 ? -21.529 1.714 13.922 1.00 89.44 104 TRP A N 1
ATOM 859 C CA . TRP A 1 104 ? -21.270 1.417 12.517 1.00 89.44 104 TRP A CA 1
ATOM 860 C C . TRP A 1 104 ? -22.437 1.888 11.638 1.00 89.44 104 TRP A C 1
ATOM 862 O O . TRP A 1 104 ? -23.592 1.710 12.034 1.00 89.44 104 TRP A O 1
ATOM 872 N N . PRO A 1 105 ? -22.177 2.434 10.432 1.00 88.81 105 PRO A N 1
ATOM 873 C CA . PRO A 1 105 ? -23.233 2.901 9.529 1.00 88.81 105 PRO A CA 1
ATOM 874 C C . PRO A 1 105 ? -24.328 1.854 9.286 1.00 88.81 105 PRO A C 1
ATOM 876 O O . PRO A 1 105 ? -25.507 2.164 9.360 1.00 88.81 105 PRO A O 1
ATOM 879 N N . GLU A 1 106 ? -23.945 0.587 9.127 1.00 87.19 106 GLU A N 1
ATOM 880 C CA . GLU A 1 106 ? -24.870 -0.527 8.876 1.00 87.19 106 GLU A CA 1
ATOM 881 C C . GLU A 1 106 ? -25.794 -0.844 10.064 1.00 87.19 106 GLU A C 1
ATOM 883 O O . GLU A 1 106 ? -26.900 -1.354 9.876 1.00 87.19 106 GLU A O 1
ATOM 888 N N . ASP A 1 107 ? -25.337 -0.622 11.300 1.00 90.19 107 ASP A N 1
ATOM 889 C CA . ASP A 1 107 ? -26.178 -0.791 12.492 1.00 90.19 107 ASP A CA 1
ATOM 890 C C . ASP A 1 107 ? -27.121 0.398 12.649 1.00 90.19 107 ASP A C 1
ATOM 892 O O . ASP A 1 107 ? -28.305 0.216 12.934 1.00 90.19 107 ASP A O 1
ATOM 896 N N . ARG A 1 108 ? -26.602 1.604 12.394 1.00 89.31 108 ARG A N 1
ATOM 897 C CA . ARG A 1 108 ? -27.381 2.841 12.402 1.00 89.31 108 ARG A CA 1
ATOM 898 C C . ARG A 1 108 ? -28.525 2.771 11.395 1.00 89.31 108 ARG A C 1
ATOM 900 O O . ARG A 1 108 ? -29.660 3.058 11.762 1.00 89.31 108 ARG A O 1
ATOM 907 N N . ASP A 1 109 ? -28.241 2.352 10.165 1.00 91.12 109 ASP A N 1
ATOM 908 C CA . ASP A 1 109 ? -29.237 2.228 9.099 1.00 91.12 109 ASP A CA 1
ATOM 909 C C . ASP A 1 109 ? -30.304 1.188 9.461 1.00 91.12 109 ASP A C 1
ATOM 911 O O . ASP A 1 109 ? -31.496 1.434 9.290 1.00 91.12 109 ASP A O 1
ATOM 915 N N . ARG A 1 110 ? -29.903 0.054 10.056 1.00 92.12 110 ARG A N 1
ATOM 916 C CA . ARG A 1 110 ? -30.844 -0.958 10.564 1.00 92.12 110 ARG A CA 1
ATOM 917 C C . ARG A 1 110 ? -31.734 -0.427 11.683 1.00 92.12 110 ARG A C 1
ATOM 919 O O . ARG A 1 110 ? -32.923 -0.740 11.697 1.00 92.12 110 ARG A O 1
ATOM 926 N N . ARG A 1 111 ? -31.191 0.371 12.607 1.00 93.06 111 ARG A N 1
ATOM 927 C CA . ARG A 1 111 ? -31.985 1.008 13.665 1.00 93.06 111 ARG A CA 1
ATOM 928 C C . ARG A 1 111 ? -33.006 1.980 13.073 1.00 93.06 111 ARG A C 1
ATOM 930 O O . ARG A 1 111 ? -34.181 1.865 13.399 1.00 93.06 111 ARG A O 1
ATOM 937 N N . ILE A 1 112 ? -32.575 2.862 12.169 1.00 92.56 112 ILE A N 1
ATOM 938 C CA . ILE A 1 112 ? -33.457 3.826 11.490 1.00 92.56 112 ILE A CA 1
ATOM 939 C C . ILE A 1 112 ? -34.577 3.090 10.742 1.00 92.56 112 ILE A C 1
ATOM 941 O O . ILE A 1 112 ? -35.745 3.448 10.863 1.00 92.56 112 ILE A O 1
ATOM 945 N N . GLN A 1 113 ? -34.243 2.020 10.017 1.00 92.69 113 GLN A N 1
ATOM 946 C CA . GLN A 1 113 ? -35.228 1.220 9.293 1.00 92.69 113 GLN A CA 1
ATOM 947 C C . GLN A 1 113 ? -36.255 0.578 10.239 1.00 92.69 113 GLN A C 1
ATOM 949 O O . GLN A 1 113 ? -37.453 0.611 9.963 1.00 92.69 113 GLN A O 1
ATOM 954 N N . LYS A 1 114 ? -35.807 0.057 11.387 1.00 93.56 114 LYS A N 1
ATOM 955 C CA . LYS A 1 114 ? -36.686 -0.518 12.414 1.00 93.56 114 LYS A CA 1
ATOM 956 C C . LYS A 1 114 ? -37.625 0.531 13.020 1.00 93.56 114 LYS A C 1
ATOM 958 O O . LYS A 1 114 ? -38.809 0.260 13.174 1.00 93.56 114 LYS A O 1
ATOM 963 N N . GLU A 1 115 ? -37.128 1.735 13.304 1.00 92.69 115 GLU A N 1
ATOM 964 C CA . GLU A 1 115 ? -37.936 2.861 13.808 1.00 92.69 115 GLU A CA 1
ATOM 965 C C . GLU A 1 115 ? -39.006 3.301 12.786 1.00 92.69 115 GLU A C 1
ATOM 967 O O . GLU A 1 115 ? -40.161 3.572 13.135 1.00 92.69 115 GLU A O 1
ATOM 972 N N . ILE A 1 116 ? -38.652 3.315 11.498 1.00 91.75 116 ILE A N 1
ATOM 973 C CA . ILE A 1 116 ? -39.579 3.596 10.394 1.00 91.75 116 ILE A CA 1
ATOM 974 C C . ILE A 1 116 ? -40.660 2.504 10.286 1.00 91.75 116 ILE A C 1
ATOM 976 O O . ILE A 1 116 ? -41.844 2.805 10.131 1.00 91.75 116 ILE A O 1
ATOM 980 N N . GLU A 1 117 ? -40.289 1.230 10.401 1.00 91.06 117 GLU A N 1
ATOM 981 C CA . GLU A 1 117 ? -41.240 0.114 10.359 1.00 91.06 117 GLU A CA 1
ATOM 982 C C . GLU A 1 117 ? -42.187 0.106 11.568 1.00 91.06 117 GLU A C 1
ATOM 984 O O . GLU A 1 117 ? -43.395 -0.092 11.407 1.00 91.06 117 GLU A O 1
ATOM 989 N N . GLU A 1 118 ? -41.673 0.376 12.769 1.00 90.75 118 GLU A N 1
ATOM 990 C CA . GLU A 1 118 ? -42.462 0.461 14.002 1.00 90.75 118 GLU A CA 1
ATOM 991 C C . GLU A 1 118 ? -43.465 1.622 13.955 1.00 90.75 118 GLU A C 1
ATOM 993 O O . GLU A 1 118 ? -44.645 1.435 14.267 1.00 90.75 118 GLU A O 1
ATOM 998 N N . SER A 1 119 ? -43.042 2.800 13.488 1.00 87.31 119 SER A N 1
ATOM 999 C CA . SER A 1 119 ? -43.935 3.957 13.332 1.00 87.31 119 SER A CA 1
ATOM 1000 C C . SER A 1 119 ? -45.037 3.717 12.289 1.00 87.31 119 SER A C 1
ATOM 1002 O O . SER A 1 119 ? -46.196 4.064 12.532 1.00 87.31 119 SER A O 1
ATOM 1004 N N . MET A 1 120 ? -44.734 3.027 11.182 1.00 82.62 120 MET A N 1
ATOM 1005 C CA . MET A 1 120 ? -45.746 2.598 10.208 1.00 82.62 120 MET A CA 1
ATOM 1006 C C . MET A 1 120 ? -46.745 1.584 10.785 1.00 82.62 120 MET A C 1
ATOM 1008 O O . MET A 1 120 ? -47.938 1.651 10.476 1.00 82.62 120 MET A O 1
ATOM 1012 N N . GLN A 1 121 ? -46.297 0.640 11.618 1.00 79.69 121 GLN A N 1
ATOM 1013 C CA . GLN A 1 121 ? -47.192 -0.330 12.259 1.00 79.69 121 GLN A CA 1
ATOM 1014 C C . GLN A 1 121 ? -48.110 0.324 13.296 1.00 79.69 121 GLN A C 1
ATOM 1016 O O . GLN A 1 121 ? -49.290 -0.026 13.368 1.00 79.69 121 GLN A O 1
ATOM 1021 N N . ILE A 1 122 ? -47.600 1.285 14.072 1.00 75.12 122 ILE A N 1
ATOM 1022 C CA . ILE A 1 122 ? -48.406 2.059 15.027 1.00 75.12 122 ILE A CA 1
ATOM 1023 C C . ILE A 1 122 ? -49.457 2.886 14.278 1.00 75.12 122 ILE A C 1
ATOM 1025 O O . ILE A 1 122 ? -50.629 2.842 14.648 1.00 75.12 122 ILE A O 1
ATOM 1029 N N . GLY A 1 123 ? -49.076 3.552 13.182 1.00 71.56 123 GLY A N 1
ATOM 1030 C CA . GLY A 1 123 ? -50.013 4.292 12.331 1.00 71.56 123 GLY A CA 1
ATOM 1031 C C . GLY A 1 123 ? -51.149 3.415 11.793 1.00 71.56 123 GLY A C 1
ATOM 1032 O O . GLY A 1 123 ? -52.315 3.780 11.915 1.00 71.56 123 GLY A O 1
ATOM 1033 N N . LYS A 1 124 ? -50.833 2.209 11.297 1.00 70.94 124 LYS A N 1
ATOM 1034 C CA . LYS A 1 124 ? -51.848 1.245 10.831 1.00 70.94 124 LYS A CA 1
ATOM 1035 C C . LYS A 1 124 ? -52.775 0.758 11.947 1.00 70.94 124 LYS A C 1
ATOM 1037 O O . LYS A 1 124 ? -53.964 0.594 11.697 1.00 70.94 124 LYS A O 1
ATOM 1042 N N . LYS A 1 125 ? -52.257 0.527 13.162 1.00 67.81 125 LYS A N 1
ATOM 1043 C CA . LYS A 1 125 ? -53.085 0.117 14.311 1.00 67.81 125 LYS A CA 1
ATOM 1044 C C . LYS A 1 125 ? -54.080 1.204 14.713 1.00 67.81 125 LYS A C 1
ATOM 1046 O O . LYS A 1 125 ? -55.250 0.896 14.927 1.00 67.81 125 LYS A O 1
ATOM 1051 N N . ILE A 1 126 ? -53.633 2.461 14.758 1.00 65.88 126 ILE A N 1
ATOM 1052 C CA . ILE A 1 126 ? -54.496 3.606 15.082 1.00 65.88 126 ILE A CA 1
ATOM 1053 C C . ILE A 1 126 ? -55.625 3.731 14.053 1.00 65.88 126 ILE A C 1
ATOM 1055 O O . ILE A 1 126 ? -56.778 3.907 14.442 1.00 65.88 126 ILE A O 1
ATOM 1059 N N . ASP A 1 127 ? -55.316 3.565 12.765 1.00 64.69 127 ASP A N 1
ATOM 1060 C CA . ASP A 1 127 ? -56.313 3.614 11.691 1.00 64.69 127 ASP A CA 1
ATOM 1061 C C . ASP A 1 127 ? -57.344 2.476 11.838 1.00 64.69 127 ASP A C 1
ATOM 1063 O O . ASP A 1 127 ? -58.552 2.706 11.833 1.00 64.69 127 ASP A O 1
ATOM 1067 N N . THR A 1 128 ? -56.896 1.241 12.110 1.0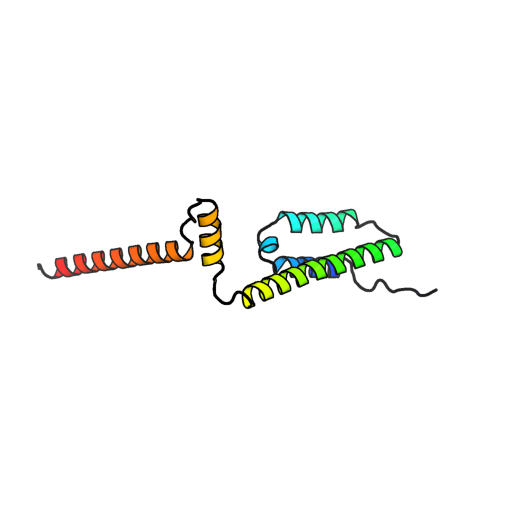0 65.75 128 THR A N 1
ATOM 1068 C CA . THR A 1 128 ? -57.815 0.104 12.320 1.00 65.75 128 THR A CA 1
ATOM 1069 C C . THR A 1 128 ? -58.708 0.237 13.554 1.00 65.75 128 THR A C 1
ATOM 1071 O O . THR A 1 128 ? -59.835 -0.263 13.542 1.00 65.75 128 THR A O 1
ATOM 1074 N N . ASP A 1 129 ? -58.239 0.907 14.609 1.00 67.06 129 ASP A N 1
ATOM 1075 C CA . ASP A 1 129 ? -59.029 1.123 15.824 1.00 67.06 129 ASP A CA 1
ATOM 1076 C C . ASP A 1 129 ? -60.057 2.252 15.655 1.00 67.06 129 ASP A C 1
ATOM 1078 O O . ASP A 1 129 ? -61.120 2.203 16.279 1.00 67.06 129 ASP A O 1
ATOM 1082 N N . GLN A 1 130 ? -59.801 3.230 14.775 1.00 60.28 130 GLN A N 1
ATOM 1083 C CA . GLN A 1 130 ? -60.794 4.249 14.413 1.00 60.28 130 GLN A CA 1
ATOM 1084 C C . GLN A 1 130 ? -61.954 3.654 13.602 1.00 60.28 130 GLN A C 1
ATOM 1086 O O . GLN A 1 130 ? -63.109 3.984 13.865 1.00 60.28 130 GLN A O 1
ATOM 1091 N N . PHE A 1 131 ? -61.682 2.708 12.695 1.00 59.38 131 PHE A N 1
ATOM 1092 C CA . PHE A 1 131 ? -62.726 2.038 11.907 1.00 59.38 131 PHE A CA 1
ATOM 1093 C C . PHE A 1 131 ? -63.608 1.065 12.708 1.00 59.38 131 PHE A C 1
ATOM 1095 O O . PHE A 1 131 ? -64.692 0.724 12.248 1.00 59.38 131 PHE A O 1
ATOM 1102 N N . LYS A 1 132 ? -63.192 0.620 13.902 1.00 61.19 132 LYS A N 1
ATOM 1103 C CA . LYS A 1 132 ? -63.995 -0.276 14.762 1.00 61.19 132 LYS A CA 1
ATOM 1104 C C . LYS A 1 132 ? -64.965 0.442 15.709 1.00 61.19 132 LYS A C 1
ATOM 1106 O O . LYS A 1 132 ? -65.699 -0.235 16.427 1.00 61.19 132 LYS A O 1
ATOM 1111 N N . LYS A 1 133 ? -64.947 1.778 15.766 1.00 59.38 133 LYS A N 1
ATOM 1112 C CA . LYS A 1 133 ? -65.803 2.581 16.663 1.00 59.38 133 LYS A CA 1
ATOM 1113 C C . LYS A 1 133 ? -66.970 3.292 15.964 1.00 59.38 133 LYS A C 1
ATOM 1115 O O . LYS A 1 133 ? -67.629 4.109 16.607 1.00 59.38 133 LYS A O 1
ATOM 1120 N N . ILE A 1 134 ? -67.232 2.974 14.698 1.00 56.34 134 ILE A N 1
ATOM 1121 C CA . ILE A 1 134 ? -68.434 3.380 13.951 1.00 56.34 134 ILE A CA 1
ATOM 1122 C C . ILE A 1 134 ? -69.278 2.129 13.724 1.00 56.34 134 ILE A C 1
ATOM 1124 O O . ILE A 1 134 ? -70.506 2.215 13.935 1.00 56.34 134 ILE A O 1
#

Secondary structure (DSSP, 8-state):
-------S-HHHHHHHHHHHHHTSHHHHH-HHHHHHHHHHHHHTTT---HHHHHHHHHHHHHHHHHHHHHHHHHHHHHHH-TT--HHHHHHHHHHHTTPPPPPPHHHHHHHHHHHHHHHHHHHHHHHHHHHTT-

pLDDT: mean 84.33, std 12.16, range [39.56, 95.44]

Radius of gyration: 27.06 Å; chains: 1; bounding box: 93×34×56 Å

Foldseek 3Di:
DDPPDPPDDPVNLLVLQLVLLCVDPVSVPDPVVNVVSVVVCVVCVPPDDPVVVVVVSVVSVVNSVVSNVVVVVVVVVCVVPVPDDPVNVCCVVCVVVVHDDPDDPVVVVVVVVVVVVVVVVVVVVVVVVVVVVD